Protein AF-A0AAD8K5L7-F1 (afdb_monomer)

Secondary structure (DSSP, 8-state):
-------EEEE---TT-S---EEEE-TTTEEEEEEEE-SSEEEEEEEETT--SEEEEEEE----SHHHHTT-

Radius of gyration: 1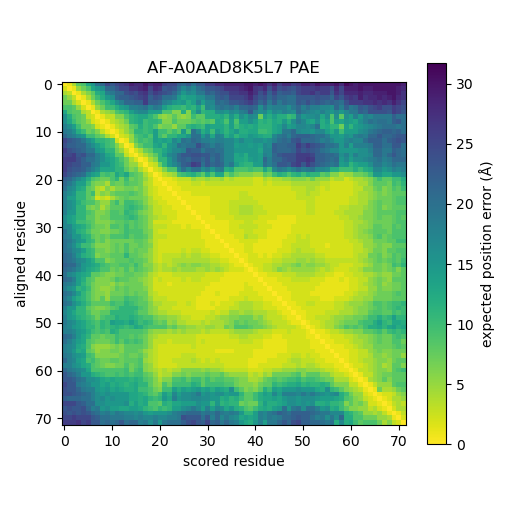5.01 Å; Cα contacts (8 Å, |Δi|>4): 112; chains: 1; bounding box: 35×20×53 Å

Solvent-accessible surface area (backbone atoms only — not comparable to full-atom values): 4600 Å² total; per-residue (Å²): 136,86,79,79,80,69,66,44,77,47,76,43,82,20,82,90,52,102,81,49,60,72,53,76,48,48,58,88,47,42,47,77,75,46,77,49,80,44,80,47,35,39,38,38,33,24,32,41,75,93,50,96,56,78,47,77,50,72,50,72,54,77,65,83,50,74,83,50,51,78,76,108

Structure (mmCIF, N/CA/C/O backbone):
data_AF-A0AAD8K5L7-F1
#
_entry.id   AF-A0AAD8K5L7-F1
#
loop_
_atom_site.group_PDB
_atom_site.id
_atom_site.type_symbol
_atom_site.label_atom_id
_atom_site.label_alt_id
_atom_site.label_comp_id
_atom_site.label_asym_id
_atom_site.label_entity_id
_atom_site.label_seq_id
_atom_site.pdbx_PDB_ins_code
_atom_site.Cartn_x
_atom_site.Cartn_y
_atom_site.Cartn_z
_atom_site.occupancy
_atom_site.B_iso_or_equiv
_atom_site.auth_seq_id
_atom_site.auth_comp_id
_atom_site.auth_asym_id
_atom_site.auth_atom_id
_atom_site.pdbx_PDB_model_num
ATOM 1 N N . MET A 1 1 ? 3.654 13.828 29.174 1.00 40.44 1 MET A N 1
ATOM 2 C CA . MET A 1 1 ? 3.620 12.475 28.577 1.00 40.44 1 MET A CA 1
ATOM 3 C C . MET A 1 1 ? 3.822 12.619 27.079 1.00 40.44 1 MET A C 1
ATOM 5 O O . MET A 1 1 ? 2.931 13.104 26.399 1.00 40.44 1 MET A O 1
ATOM 9 N N . SER A 1 2 ? 5.028 12.327 26.592 1.00 41.56 2 SER A N 1
ATOM 10 C CA . SER A 1 2 ? 5.355 12.388 25.163 1.00 41.56 2 SER A CA 1
ATOM 11 C C . SER A 1 2 ? 4.846 11.107 24.501 1.00 41.56 2 SER A C 1
ATOM 13 O O . SER A 1 2 ? 5.375 10.031 24.766 1.00 41.56 2 SER A O 1
ATOM 15 N N . SER A 1 3 ? 3.773 11.202 23.713 1.00 47.25 3 SER A N 1
ATOM 16 C CA . SER A 1 3 ? 3.313 10.096 22.871 1.00 47.25 3 SER A CA 1
ATOM 17 C C . SER A 1 3 ? 4.309 9.933 21.728 1.00 47.25 3 SER A C 1
ATOM 19 O O . SER A 1 3 ? 4.330 10.749 20.807 1.00 47.25 3 SER A O 1
ATOM 21 N N . SER A 1 4 ? 5.139 8.893 21.788 1.00 44.53 4 SER A N 1
ATOM 22 C CA . SER A 1 4 ? 5.965 8.483 20.654 1.00 44.53 4 SER A CA 1
ATOM 23 C C . SER A 1 4 ? 5.033 8.105 19.499 1.00 44.53 4 SER A C 1
ATOM 25 O O . SER A 1 4 ? 4.360 7.077 19.555 1.00 44.53 4 SER A O 1
ATOM 27 N N . LYS A 1 5 ? 4.917 8.968 18.483 1.00 45.94 5 LYS A N 1
ATOM 28 C CA . LYS A 1 5 ? 4.190 8.648 17.250 1.00 45.94 5 LYS A CA 1
ATOM 29 C C . LYS A 1 5 ? 4.998 7.585 16.512 1.00 45.94 5 LYS A C 1
ATOM 31 O O . LYS A 1 5 ? 6.039 7.885 15.934 1.00 45.94 5 LYS A O 1
ATOM 36 N N . SER A 1 6 ? 4.566 6.331 16.605 1.00 50.78 6 SER A N 1
ATOM 37 C CA . SER A 1 6 ? 5.242 5.219 15.944 1.00 50.78 6 SER A CA 1
ATOM 38 C C . SER A 1 6 ? 4.868 5.222 14.463 1.00 50.78 6 SER A C 1
ATOM 40 O O . SER A 1 6 ? 3.868 4.639 14.064 1.00 50.78 6 SER A O 1
ATOM 42 N N . SER A 1 7 ? 5.635 5.931 13.638 1.00 52.31 7 SER A N 1
ATOM 43 C CA . SER A 1 7 ? 5.481 5.876 12.182 1.00 52.31 7 SER A CA 1
ATOM 44 C C . SER A 1 7 ? 5.888 4.490 11.687 1.00 52.31 7 SER A C 1
ATOM 46 O O . SER A 1 7 ? 7.021 4.059 11.910 1.00 52.31 7 SER A O 1
ATOM 48 N N . THR A 1 8 ? 4.987 3.786 10.999 1.00 60.41 8 THR A N 1
ATOM 49 C CA . THR A 1 8 ? 5.343 2.512 10.369 1.00 60.41 8 THR A CA 1
ATOM 50 C C . THR A 1 8 ? 6.019 2.805 9.039 1.00 60.41 8 THR A C 1
ATOM 52 O O . THR A 1 8 ? 5.414 3.366 8.124 1.00 60.41 8 THR A O 1
ATOM 55 N N . ILE A 1 9 ? 7.294 2.428 8.940 1.00 58.78 9 ILE A N 1
ATOM 56 C CA . ILE A 1 9 ? 8.047 2.465 7.690 1.00 58.78 9 ILE A CA 1
ATOM 57 C C . ILE A 1 9 ? 7.894 1.110 7.020 1.00 58.78 9 ILE A C 1
ATOM 59 O O . ILE A 1 9 ? 8.484 0.128 7.470 1.00 58.78 9 ILE A O 1
ATOM 63 N N . MET A 1 10 ? 7.125 1.048 5.935 1.00 60.19 10 MET A N 1
ATOM 64 C CA . MET A 1 10 ? 7.088 -0.153 5.117 1.00 60.19 10 MET A CA 1
ATOM 65 C C . MET A 1 10 ? 7.943 0.045 3.874 1.00 60.19 10 MET A C 1
ATOM 67 O O . MET A 1 10 ? 7.575 0.750 2.932 1.00 60.19 10 MET A O 1
ATOM 71 N N . THR A 1 11 ? 9.100 -0.610 3.876 1.00 52.47 11 THR A N 1
ATOM 72 C CA . THR A 1 11 ? 9.967 -0.690 2.708 1.00 52.47 11 THR A CA 1
ATOM 73 C C . THR A 1 11 ? 9.565 -1.897 1.859 1.00 52.47 11 THR A C 1
ATOM 75 O O . THR A 1 11 ? 9.441 -3.043 2.313 1.00 52.47 11 THR A O 1
ATOM 78 N N . GLY A 1 12 ? 9.288 -1.647 0.585 1.00 48.56 12 GLY A N 1
ATOM 79 C CA . GLY A 1 12 ? 9.262 -2.688 -0.424 1.00 48.56 12 GLY A CA 1
ATOM 80 C C . GLY A 1 12 ? 10.627 -2.754 -1.075 1.00 48.56 12 GLY A C 1
ATOM 81 O O . GLY A 1 12 ? 10.976 -1.842 -1.813 1.00 48.56 12 GLY A O 1
ATOM 82 N N . LEU A 1 13 ? 11.391 -3.825 -0.842 1.00 45.16 13 LEU A N 1
ATOM 83 C CA . LEU A 1 13 ? 12.464 -4.166 -1.771 1.00 45.16 13 LEU A CA 1
ATOM 84 C C . LEU A 1 13 ? 11.783 -4.501 -3.104 1.00 45.16 13 LEU A C 1
ATOM 86 O O . LEU A 1 13 ? 11.283 -5.611 -3.285 1.00 45.16 13 LEU A O 1
ATOM 90 N N . SER A 1 14 ? 11.698 -3.526 -4.011 1.00 47.78 14 SER A N 1
ATOM 91 C CA . SER A 1 14 ? 11.467 -3.812 -5.425 1.00 47.78 14 SER A CA 1
ATOM 92 C C . SER A 1 14 ? 12.577 -4.771 -5.837 1.00 47.78 14 SER A C 1
ATOM 94 O O . SER A 1 14 ? 13.745 -4.493 -5.558 1.00 47.78 14 SER A O 1
ATOM 96 N N . VAL A 1 15 ? 12.224 -5.914 -6.413 1.00 50.00 15 VAL A N 1
ATOM 97 C CA . VAL A 1 15 ? 13.137 -7.034 -6.675 1.00 50.00 15 VAL A CA 1
ATOM 98 C C . VAL A 1 15 ? 14.501 -6.548 -7.212 1.00 50.00 15 VAL A C 1
ATOM 100 O O . VAL A 1 15 ? 14.623 -6.170 -8.375 1.00 50.00 15 VAL A O 1
ATOM 103 N N . GLY A 1 16 ? 15.527 -6.540 -6.350 1.00 46.84 16 GLY A N 1
ATOM 104 C CA . GLY A 1 16 ? 16.945 -6.463 -6.725 1.00 46.84 16 GLY A CA 1
ATOM 105 C C . GLY A 1 16 ? 17.565 -5.114 -7.132 1.00 46.84 16 GLY A C 1
ATOM 106 O O . GLY A 1 16 ? 18.657 -5.148 -7.694 1.00 46.84 16 GLY A O 1
ATOM 107 N N . LYS A 1 17 ? 16.964 -3.942 -6.876 1.00 50.34 17 LYS A N 1
ATOM 108 C CA . LYS A 1 17 ? 17.629 -2.639 -7.129 1.00 50.34 17 LYS A CA 1
ATOM 109 C C . LYS A 1 17 ? 17.519 -1.697 -5.931 1.00 50.34 17 LYS A C 1
ATOM 111 O O . LYS A 1 17 ? 16.488 -1.652 -5.271 1.00 50.34 17 LYS A O 1
ATOM 116 N N . SER A 1 18 ? 18.570 -0.917 -5.689 1.00 55.53 18 SER A N 1
ATOM 117 C CA . SER A 1 18 ? 18.717 0.088 -4.620 1.00 55.53 18 SER A CA 1
ATOM 118 C C . SER A 1 18 ? 17.743 1.282 -4.706 1.00 55.53 18 SER A C 1
ATOM 120 O O . SER A 1 18 ? 17.956 2.283 -4.034 1.00 55.53 18 SER A O 1
ATOM 122 N N . ASP A 1 19 ? 16.705 1.186 -5.537 1.00 60.50 19 ASP A N 1
ATOM 123 C CA . ASP A 1 19 ? 15.830 2.271 -6.002 1.00 60.50 19 ASP A CA 1
ATOM 124 C C . ASP A 1 19 ? 14.356 1.954 -5.670 1.00 60.50 19 ASP A C 1
ATOM 126 O O . ASP A 1 19 ? 13.460 1.985 -6.511 1.00 60.50 19 ASP A O 1
ATOM 130 N N . GLY A 1 20 ? 14.134 1.484 -4.440 1.00 71.31 20 GLY A N 1
ATOM 131 C CA . GLY A 1 20 ? 12.858 0.926 -3.996 1.00 71.31 20 GLY A CA 1
ATOM 132 C C . GLY A 1 20 ? 11.823 1.978 -3.592 1.00 71.31 20 GLY A C 1
ATOM 133 O O . GLY A 1 20 ? 12.148 3.099 -3.206 1.00 71.31 20 GLY A O 1
ATOM 134 N N . LEU A 1 21 ? 10.550 1.579 -3.605 1.00 78.94 21 LEU A N 1
ATOM 135 C CA . LEU A 1 21 ? 9.452 2.385 -3.073 1.00 78.94 21 LEU A CA 1
ATOM 136 C C . LEU A 1 21 ? 9.312 2.208 -1.556 1.00 78.94 21 LEU A C 1
ATOM 138 O O . LEU A 1 21 ? 9.354 1.093 -1.024 1.00 78.94 21 LEU A O 1
ATOM 142 N N . ILE A 1 22 ? 9.052 3.320 -0.869 1.00 84.50 22 ILE A N 1
ATOM 143 C CA . ILE A 1 22 ? 8.733 3.354 0.560 1.00 84.50 22 ILE A CA 1
ATOM 144 C C . ILE A 1 22 ? 7.356 3.987 0.733 1.00 84.50 22 ILE A C 1
ATOM 146 O O . ILE A 1 22 ? 7.055 5.005 0.115 1.00 84.50 22 ILE A O 1
ATOM 150 N N . SER A 1 23 ? 6.531 3.390 1.592 1.00 85.62 23 SER A N 1
ATOM 151 C CA . SER A 1 23 ? 5.273 3.985 2.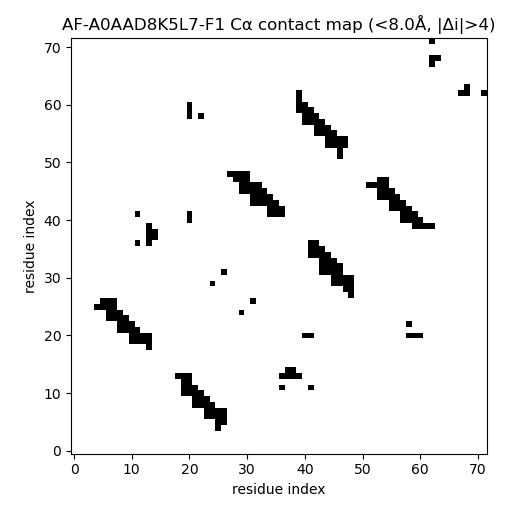036 1.00 85.62 23 SER A CA 1
ATOM 152 C C . SER A 1 23 ? 5.314 4.142 3.548 1.00 85.62 23 SER A C 1
ATOM 154 O O . SER A 1 23 ? 5.619 3.196 4.280 1.00 85.62 23 SER A O 1
ATOM 156 N N . LEU A 1 24 ? 5.067 5.372 3.991 1.00 89.00 24 LEU A N 1
ATOM 157 C CA . LEU A 1 24 ? 5.107 5.793 5.383 1.00 89.00 24 LEU A CA 1
ATOM 158 C C . LEU A 1 24 ? 3.703 6.188 5.806 1.00 89.00 24 LEU A C 1
ATOM 160 O O . LEU A 1 24 ? 3.082 7.027 5.154 1.00 89.00 24 LEU A O 1
ATOM 164 N N . TYR A 1 25 ? 3.217 5.610 6.897 1.00 88.62 25 TYR A N 1
ATOM 165 C CA . TYR A 1 25 ? 1.919 5.970 7.454 1.00 88.62 25 TYR A CA 1
ATOM 166 C C . TYR A 1 25 ? 1.880 5.747 8.968 1.00 88.62 25 TYR A C 1
ATOM 168 O O . TYR A 1 25 ? 2.696 5.016 9.540 1.00 88.62 25 TYR A O 1
ATOM 176 N N . ASP A 1 26 ? 0.927 6.410 9.620 1.00 89.75 26 ASP A N 1
ATOM 177 C CA . ASP A 1 26 ? 0.641 6.223 11.039 1.00 89.75 26 ASP A CA 1
ATOM 178 C C . ASP A 1 26 ? -0.288 5.003 11.210 1.00 89.75 26 ASP A C 1
ATOM 180 O O . ASP A 1 26 ? -1.415 5.031 10.705 1.00 89.75 26 ASP A O 1
ATOM 184 N N . PRO A 1 27 ? 0.145 3.931 11.899 1.00 89.94 27 PRO A N 1
ATOM 185 C CA . PRO A 1 27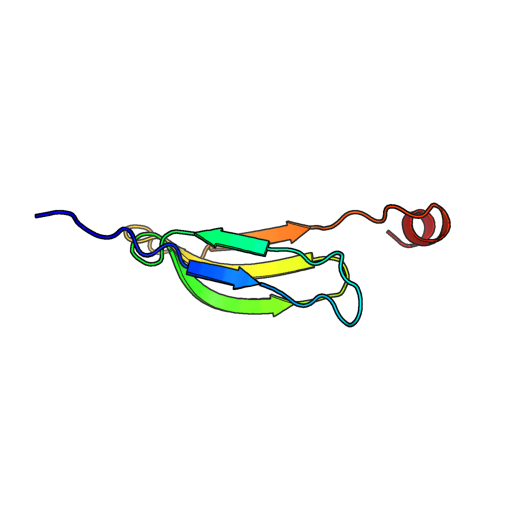 ? -0.658 2.727 12.095 1.00 89.94 27 PRO A CA 1
ATOM 186 C C . PRO A 1 27 ? -1.875 2.958 13.000 1.00 89.94 27 PRO A C 1
ATOM 188 O O . PRO A 1 27 ? -2.785 2.135 13.008 1.00 89.94 27 PRO A O 1
ATOM 191 N N . THR A 1 28 ? -1.911 4.060 13.759 1.00 90.88 28 THR A N 1
ATOM 192 C CA . THR A 1 28 ? -3.090 4.450 14.548 1.00 90.88 28 THR A CA 1
ATOM 193 C C . THR A 1 28 ? -4.188 5.073 13.684 1.00 90.88 28 THR A C 1
ATOM 195 O O . THR A 1 28 ? -5.337 5.145 14.112 1.00 90.88 28 THR A O 1
ATOM 198 N N . ILE A 1 29 ? -3.844 5.495 12.462 1.00 92.31 29 ILE A N 1
ATOM 199 C CA . ILE A 1 29 ? -4.769 6.085 11.490 1.00 92.31 29 ILE A CA 1
ATOM 200 C C . ILE A 1 29 ? -5.106 5.075 10.394 1.00 92.31 29 ILE A C 1
ATOM 202 O O . ILE A 1 29 ? -6.273 4.936 10.047 1.00 92.31 29 ILE A O 1
ATOM 206 N N . PHE A 1 30 ? -4.108 4.374 9.849 1.00 93.62 30 PHE A N 1
ATOM 207 C CA . PHE A 1 30 ? -4.278 3.435 8.743 1.00 93.62 30 PHE A CA 1
ATOM 208 C C . PHE A 1 30 ? -3.814 2.030 9.122 1.00 93.62 30 PHE A C 1
ATOM 210 O O . PHE A 1 30 ? -2.628 1.790 9.367 1.00 93.62 30 PHE A O 1
ATOM 217 N N . GLN A 1 31 ? -4.746 1.080 9.108 1.00 92.69 31 GLN A N 1
ATOM 218 C CA . GLN A 1 31 ? -4.462 -0.322 9.369 1.00 92.69 31 GLN A CA 1
ATOM 219 C C . GLN A 1 31 ? -4.357 -1.098 8.055 1.00 92.69 31 GLN A C 1
ATOM 221 O O . GLN A 1 31 ? -5.353 -1.375 7.382 1.00 92.69 31 GLN A O 1
ATOM 226 N N . THR A 1 32 ? -3.134 -1.479 7.694 1.00 92.38 32 THR A N 1
ATOM 227 C CA . THR A 1 32 ? -2.871 -2.267 6.485 1.00 92.38 32 THR A CA 1
ATOM 228 C C . THR A 1 32 ? -3.334 -3.711 6.651 1.00 92.38 32 THR A C 1
ATOM 230 O O . THR A 1 32 ? -2.922 -4.401 7.581 1.00 92.38 32 THR A O 1
ATOM 233 N N . LYS A 1 33 ? -4.140 -4.189 5.700 1.00 93.38 33 LYS A N 1
ATOM 234 C CA . LYS A 1 33 ? -4.630 -5.572 5.603 1.00 93.38 33 LYS A CA 1
ATOM 235 C C . LYS A 1 33 ? -3.810 -6.412 4.625 1.00 93.38 33 LYS A C 1
ATOM 237 O O . LYS A 1 33 ? -3.517 -7.572 4.897 1.00 93.38 33 LYS A O 1
ATOM 242 N N . ARG A 1 34 ? -3.437 -5.843 3.471 1.00 91.94 34 ARG A N 1
ATOM 243 C CA . ARG A 1 34 ? -2.689 -6.550 2.419 1.00 91.94 34 ARG A CA 1
ATOM 244 C C . ARG A 1 34 ? -1.686 -5.637 1.733 1.00 91.94 34 ARG A C 1
ATOM 246 O O . ARG A 1 34 ? -1.943 -4.455 1.531 1.00 91.94 34 ARG A O 1
ATOM 253 N N . ILE A 1 35 ? -0.557 -6.216 1.336 1.00 90.94 35 ILE A N 1
ATOM 254 C CA . ILE A 1 35 ? 0.507 -5.536 0.599 1.00 90.94 35 ILE A CA 1
ATOM 255 C C . ILE A 1 35 ? 0.829 -6.366 -0.641 1.00 90.94 35 ILE A C 1
ATOM 257 O O . ILE A 1 35 ? 1.038 -7.575 -0.541 1.00 90.94 35 ILE A O 1
ATOM 261 N N . VAL A 1 36 ? 0.884 -5.722 -1.803 1.00 89.19 36 VAL A N 1
ATOM 262 C CA . VAL A 1 36 ? 1.369 -6.309 -3.057 1.00 89.19 36 VAL A CA 1
ATOM 263 C C . VAL A 1 36 ? 2.541 -5.467 -3.541 1.00 89.19 36 VAL A C 1
ATOM 265 O O . VAL A 1 36 ? 2.431 -4.246 -3.640 1.00 89.19 36 VAL A O 1
ATOM 268 N N . LYS A 1 37 ? 3.672 -6.119 -3.808 1.00 83.94 37 LYS A N 1
ATOM 269 C CA . LYS A 1 37 ? 4.902 -5.476 -4.275 1.00 83.94 37 LYS A CA 1
ATOM 270 C C . LYS A 1 37 ? 5.224 -5.994 -5.668 1.00 83.94 37 LYS A C 1
ATOM 272 O O . LYS A 1 37 ? 5.206 -7.202 -5.883 1.00 83.94 37 LYS A O 1
ATOM 277 N N . ASP A 1 38 ? 5.539 -5.076 -6.564 1.00 82.75 38 ASP A N 1
ATOM 278 C CA . ASP A 1 38 ? 6.032 -5.345 -7.909 1.00 82.75 38 ASP A CA 1
ATOM 279 C C . ASP A 1 38 ? 7.304 -4.511 -8.150 1.00 82.75 38 ASP A C 1
ATOM 281 O O . ASP A 1 38 ? 7.748 -3.757 -7.279 1.00 82.75 38 ASP A O 1
ATOM 285 N N . ARG A 1 39 ? 7.919 -4.638 -9.327 1.00 77.88 39 ARG A N 1
ATOM 286 C CA . ARG A 1 39 ? 9.086 -3.850 -9.730 1.00 77.88 39 ARG A CA 1
ATOM 287 C C . ARG A 1 39 ? 8.788 -2.354 -9.733 1.00 77.88 39 ARG A C 1
ATOM 289 O O . ARG A 1 39 ? 9.622 -1.574 -9.294 1.00 77.88 39 ARG A O 1
ATOM 296 N N . ASN A 1 40 ? 7.605 -1.983 -10.215 1.00 82.19 40 ASN A N 1
ATOM 297 C CA . ASN A 1 40 ? 7.273 -0.589 -10.506 1.00 82.19 40 ASN A CA 1
ATOM 298 C C . ASN A 1 40 ? 6.159 -0.028 -9.625 1.00 82.19 40 ASN A C 1
ATOM 300 O O . ASN A 1 40 ? 5.784 1.133 -9.764 1.00 82.19 40 ASN A O 1
ATOM 304 N N . PHE A 1 41 ? 5.576 -0.832 -8.740 1.00 85.88 41 PHE A N 1
ATOM 305 C CA . PHE A 1 41 ? 4.565 -0.330 -7.825 1.00 85.88 41 PHE A CA 1
ATOM 306 C C . PHE A 1 41 ? 4.541 -1.100 -6.511 1.00 85.88 41 PHE A C 1
ATOM 308 O O . PHE A 1 41 ? 4.950 -2.256 -6.409 1.00 85.88 41 PHE A O 1
ATOM 315 N N . MET A 1 42 ? 3.989 -0.442 -5.502 1.00 89.00 42 MET A N 1
ATOM 316 C CA . MET A 1 42 ? 3.626 -1.040 -4.233 1.00 89.00 42 MET A CA 1
ATOM 317 C C . MET A 1 42 ? 2.193 -0.641 -3.900 1.00 89.00 42 MET A C 1
ATOM 319 O O . MET A 1 42 ? 1.882 0.543 -3.773 1.00 89.00 42 MET A O 1
ATOM 323 N N . LEU A 1 43 ? 1.325 -1.636 -3.761 1.00 91.62 43 LEU A N 1
ATOM 324 C CA . LEU A 1 43 ? -0.078 -1.470 -3.411 1.00 91.62 43 LEU A CA 1
ATOM 325 C C . LEU A 1 43 ? -0.298 -1.893 -1.960 1.00 91.62 43 LEU A C 1
ATOM 327 O O . LEU A 1 43 ? 0.027 -3.020 -1.587 1.00 91.62 43 LEU A O 1
ATOM 331 N N . LEU A 1 44 ? -0.886 -1.008 -1.165 1.00 94.06 44 LEU A N 1
ATOM 332 C CA . LEU A 1 44 ? -1.374 -1.290 0.175 1.00 94.06 44 LEU A CA 1
ATOM 333 C C . LEU A 1 44 ? -2.899 -1.253 0.137 1.00 94.06 44 LEU A C 1
ATOM 335 O O . LEU A 1 44 ? -3.489 -0.330 -0.414 1.00 94.06 44 LEU A O 1
ATOM 339 N N . MET A 1 45 ? -3.526 -2.260 0.723 1.00 95.25 45 MET A N 1
ATOM 340 C CA . MET A 1 45 ? -4.957 -2.305 0.990 1.00 95.25 45 MET A CA 1
ATOM 341 C C . MET A 1 45 ? -5.137 -2.284 2.496 1.00 95.25 45 MET A C 1
ATOM 343 O O . MET A 1 45 ? -4.474 -3.044 3.207 1.00 95.25 45 MET A O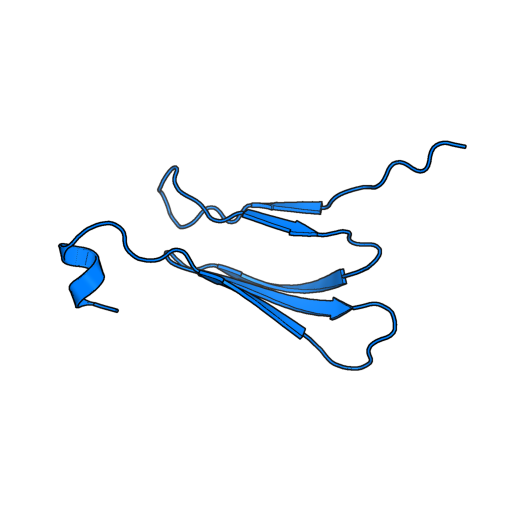 1
ATOM 347 N N . GLY A 1 46 ? -6.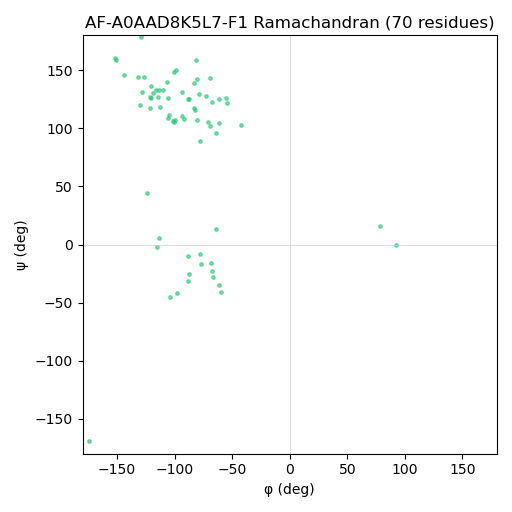029 -1.441 2.984 1.00 94.69 46 GLY A N 1
ATOM 348 C CA . GLY A 1 46 ? -6.303 -1.336 4.404 1.00 94.69 46 GLY A CA 1
ATOM 349 C C . GLY A 1 46 ? -7.455 -0.396 4.675 1.00 94.69 46 GLY A C 1
ATOM 350 O O . GLY A 1 46 ? -8.133 0.043 3.755 1.00 94.69 46 GLY A O 1
ATOM 351 N N . ASN A 1 47 ? -7.632 -0.055 5.938 1.00 95.69 47 ASN A N 1
ATOM 352 C CA . ASN A 1 47 ? -8.735 0.772 6.383 1.00 95.69 47 ASN A CA 1
ATOM 353 C C . ASN A 1 47 ? -8.222 1.967 7.187 1.00 95.69 47 ASN A C 1
ATOM 355 O O . ASN A 1 47 ? -7.226 1.859 7.906 1.00 95.69 47 ASN A O 1
ATOM 359 N N . VAL A 1 48 ? -8.895 3.106 7.037 1.00 94.56 48 VAL A N 1
ATOM 360 C CA . VAL A 1 48 ? -8.651 4.290 7.862 1.00 94.56 48 VAL A CA 1
ATOM 361 C C . VAL A 1 48 ? -9.615 4.255 9.032 1.00 94.56 48 VAL A C 1
ATOM 363 O O . VAL A 1 48 ? -10.813 4.088 8.829 1.00 94.56 48 VAL A O 1
ATOM 366 N N . HIS A 1 49 ? -9.108 4.450 10.244 1.00 90.62 49 HIS A N 1
ATOM 367 C CA . HIS A 1 49 ? -9.942 4.472 11.437 1.00 90.62 49 HIS A CA 1
ATOM 368 C C . HIS A 1 49 ? -11.076 5.505 11.298 1.00 90.62 49 HIS A C 1
ATOM 370 O O . HIS A 1 49 ? -10.822 6.692 11.089 1.00 90.62 49 HIS A O 1
ATOM 376 N N . GLY A 1 50 ? -12.325 5.047 11.412 1.00 89.81 50 GLY A N 1
ATOM 377 C CA . GLY A 1 50 ? -13.524 5.871 11.214 1.00 89.81 50 GLY A CA 1
ATOM 378 C C . GLY A 1 50 ? -14.095 5.866 9.790 1.00 89.81 50 GLY A C 1
ATOM 379 O O . GLY A 1 50 ? -15.116 6.507 9.556 1.00 89.81 50 GLY A O 1
ATOM 380 N N . CYS A 1 51 ? -13.481 5.143 8.853 1.00 90.62 51 CYS A N 1
ATOM 3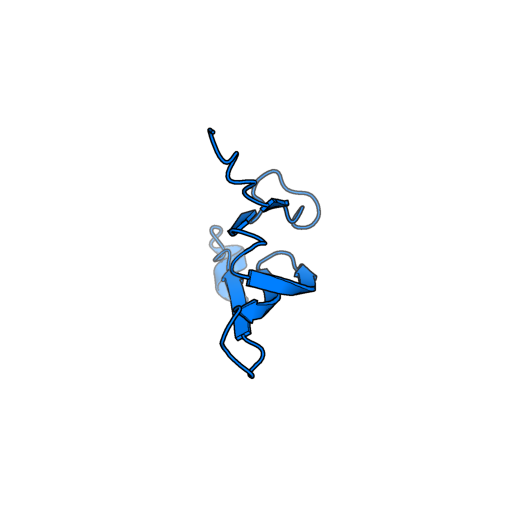81 C CA . CYS A 1 51 ? -14.070 4.807 7.558 1.00 90.62 51 CYS A CA 1
ATOM 382 C C . CYS A 1 51 ? -14.468 3.326 7.561 1.00 90.62 51 CYS A C 1
ATOM 384 O O . CYS A 1 51 ? -13.702 2.504 8.045 1.00 90.62 51 CYS A O 1
ATOM 386 N N . ASP A 1 52 ? -15.614 2.959 6.989 1.00 89.94 52 ASP A N 1
ATOM 387 C CA . ASP A 1 52 ? -16.040 1.545 6.916 1.00 89.94 52 ASP A CA 1
ATOM 388 C C . ASP A 1 52 ? -15.522 0.823 5.661 1.00 89.94 52 ASP A C 1
ATOM 390 O O . ASP A 1 52 ? -15.608 -0.400 5.541 1.00 89.94 52 ASP A O 1
ATOM 394 N N . GLU A 1 53 ? -14.952 1.574 4.722 1.00 94.88 53 GLU A N 1
ATOM 395 C CA . GLU A 1 53 ? -14.485 1.059 3.438 1.00 94.88 53 GLU A CA 1
ATOM 396 C C . GLU A 1 53 ? -12.977 0.793 3.436 1.00 94.88 53 GLU A C 1
ATOM 398 O O . GLU A 1 53 ? -12.187 1.460 4.114 1.00 94.88 53 GLU A O 1
ATOM 403 N N . ASP A 1 54 ? -12.563 -0.190 2.637 1.00 94.69 54 ASP A N 1
ATOM 404 C CA . ASP A 1 54 ? -11.150 -0.416 2.369 1.00 94.69 54 ASP A CA 1
ATOM 405 C C . ASP A 1 54 ? -10.635 0.583 1.336 1.00 94.69 54 ASP A C 1
ATOM 407 O O . ASP A 1 54 ? -11.184 0.728 0.244 1.00 94.69 54 ASP A O 1
ATOM 411 N N . ILE A 1 55 ? -9.521 1.227 1.667 1.00 94.94 55 ILE A N 1
ATOM 412 C CA . ILE A 1 55 ? -8.792 2.102 0.762 1.00 94.94 55 ILE A CA 1
ATOM 413 C C . ILE A 1 55 ? -7.585 1.382 0.163 1.00 94.94 55 ILE A C 1
ATOM 415 O O . ILE A 1 55 ? -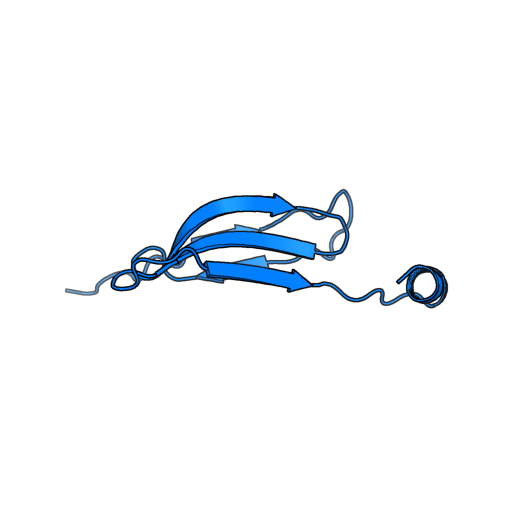6.938 0.527 0.781 1.00 94.94 55 ILE A O 1
ATOM 419 N N . LEU A 1 56 ? -7.266 1.774 -1.067 1.00 94.56 56 LEU A N 1
ATOM 420 C CA . LEU A 1 56 ? -6.119 1.289 -1.817 1.00 94.56 56 LEU A CA 1
ATOM 421 C C . LEU A 1 56 ? -5.112 2.419 -2.001 1.00 94.56 56 LEU A C 1
ATOM 423 O O . LEU A 1 56 ? -5.396 3.417 -2.657 1.00 94.56 56 LEU A O 1
ATOM 427 N N . ILE A 1 57 ? -3.909 2.237 -1.468 1.00 93.25 57 ILE A N 1
ATOM 428 C CA . ILE A 1 57 ? -2.793 3.168 -1.632 1.00 93.25 57 ILE A CA 1
ATOM 429 C C . ILE A 1 57 ? -1.803 2.535 -2.605 1.00 93.25 57 ILE A C 1
ATOM 431 O O . ILE A 1 57 ? -1.128 1.561 -2.268 1.00 93.25 57 ILE A O 1
ATOM 435 N N . ARG A 1 58 ? -1.710 3.072 -3.825 1.00 91.31 58 ARG A N 1
ATOM 436 C CA . ARG A 1 58 ? -0.748 2.619 -4.838 1.00 91.31 58 ARG A CA 1
ATOM 437 C C . ARG A 1 58 ? 0.389 3.626 -4.967 1.00 91.31 58 ARG A C 1
ATOM 439 O O . ARG A 1 58 ? 0.207 4.714 -5.496 1.00 91.31 58 ARG A O 1
ATOM 446 N N . ASN A 1 59 ? 1.575 3.225 -4.537 1.00 88.19 59 ASN A N 1
ATOM 447 C CA . ASN A 1 59 ? 2.814 3.943 -4.798 1.00 88.19 59 ASN A CA 1
ATOM 448 C C . ASN A 1 59 ? 3.359 3.437 -6.134 1.00 88.19 59 ASN A C 1
ATOM 450 O O . ASN A 1 59 ? 3.507 2.227 -6.298 1.00 88.19 59 ASN A O 1
ATOM 454 N N . VAL A 1 60 ? 3.619 4.326 -7.089 1.00 87.19 60 VAL A N 1
ATOM 455 C CA . VAL A 1 60 ? 4.093 3.960 -8.432 1.00 87.19 60 VAL A CA 1
ATOM 456 C C . VAL A 1 60 ? 5.463 4.576 -8.659 1.00 87.19 60 VAL A C 1
ATOM 458 O O . VAL A 1 60 ? 5.658 5.769 -8.446 1.00 87.19 60 VAL A O 1
ATOM 461 N N . TYR A 1 61 ? 6.398 3.752 -9.110 1.00 82.88 61 TYR A N 1
ATOM 462 C CA . TYR A 1 61 ? 7.702 4.157 -9.596 1.00 82.88 61 TYR A CA 1
ATOM 463 C C . TYR A 1 61 ? 7.659 4.151 -11.121 1.00 82.88 61 TYR A C 1
ATOM 465 O O . TYR A 1 61 ? 7.609 3.093 -11.753 1.00 82.88 61 TYR A O 1
ATOM 473 N N . ALA A 1 62 ? 7.611 5.341 -11.717 1.00 79.19 62 ALA A N 1
ATOM 474 C CA . ALA A 1 62 ? 7.601 5.468 -13.166 1.00 79.19 62 ALA A CA 1
ATOM 475 C C . ALA A 1 62 ? 8.968 5.062 -13.751 1.00 79.19 62 ALA A C 1
ATOM 477 O O . ALA A 1 62 ? 10.004 5.388 -13.160 1.00 79.19 62 ALA A O 1
ATOM 478 N N . PRO A 1 63 ? 8.990 4.403 -14.921 1.00 74.06 63 PRO A N 1
ATOM 479 C CA . PRO A 1 63 ? 10.224 3.977 -15.567 1.00 74.06 63 PRO A CA 1
ATOM 480 C C . PRO A 1 63 ? 11.091 5.191 -15.911 1.00 74.06 63 PRO A C 1
ATOM 482 O O . PRO A 1 63 ? 10.662 6.122 -16.600 1.00 74.06 63 PRO A O 1
ATOM 485 N N . GLN A 1 64 ? 12.335 5.176 -15.439 1.00 72.56 64 GLN A N 1
ATOM 486 C CA . GLN A 1 64 ? 13.280 6.269 -15.675 1.00 72.56 64 GLN A CA 1
ATOM 487 C C . GLN A 1 64 ? 14.061 6.067 -16.982 1.00 72.56 64 GLN A C 1
ATOM 489 O O . GLN A 1 64 ? 14.375 7.039 -17.673 1.00 72.56 64 GLN A O 1
ATOM 494 N N . ALA A 1 65 ? 14.318 4.815 -17.378 1.00 72.31 65 ALA A N 1
ATOM 495 C CA . ALA A 1 65 ? 15.025 4.496 -18.615 1.00 72.31 65 ALA A CA 1
ATOM 496 C C . ALA A 1 65 ? 14.106 4.571 -19.846 1.00 72.31 65 ALA A C 1
ATOM 498 O O . ALA A 1 65 ? 12.950 4.152 -19.814 1.00 72.31 65 ALA A O 1
ATOM 499 N N . GLN A 1 66 ? 14.637 5.052 -20.975 1.00 67.12 66 GLN A N 1
ATOM 500 C CA . GLN A 1 66 ? 13.880 5.162 -22.229 1.00 67.12 66 GLN A CA 1
ATOM 501 C C . GLN A 1 66 ? 13.392 3.798 -22.746 1.00 67.12 66 GLN A C 1
ATOM 503 O O . GLN A 1 66 ? 12.285 3.705 -23.264 1.00 67.12 66 GLN A O 1
ATOM 508 N N . SER A 1 67 ? 14.175 2.735 -22.539 1.00 72.00 67 SER A N 1
ATOM 509 C CA . SER A 1 67 ? 13.793 1.356 -22.870 1.00 72.00 67 SER A CA 1
ATOM 510 C C . SER A 1 67 ? 12.631 0.827 -22.024 1.00 72.00 67 SER A C 1
ATOM 512 O O . SER A 1 67 ? 11.881 -0.025 -22.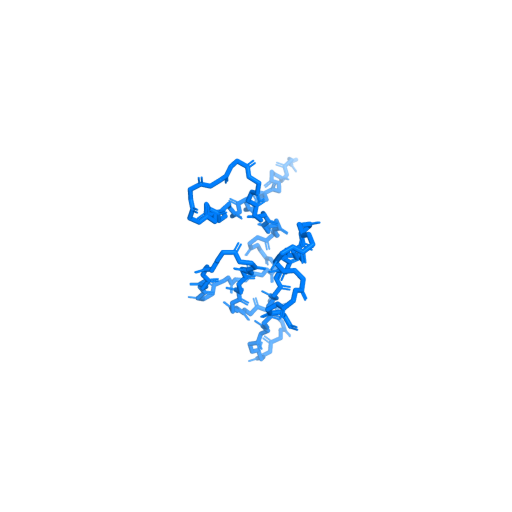487 1.00 72.00 67 SER A O 1
ATOM 514 N N . GLU A 1 68 ? 12.459 1.334 -20.802 1.00 66.75 68 GLU A N 1
ATOM 515 C CA . GLU A 1 68 ? 11.386 0.926 -19.891 1.00 66.75 68 GLU A CA 1
ATOM 516 C C . GLU A 1 68 ? 10.104 1.745 -20.120 1.00 66.75 68 GLU A C 1
ATOM 518 O O . GLU A 1 68 ? 9.012 1.243 -19.881 1.00 66.75 68 GLU A O 1
ATOM 523 N N . LYS A 1 69 ? 10.212 2.969 -20.659 1.00 64.94 69 LYS A N 1
ATOM 524 C CA . LYS A 1 69 ? 9.060 3.810 -21.042 1.00 64.94 69 LYS A CA 1
ATOM 525 C C . LYS A 1 69 ? 8.251 3.254 -22.217 1.00 64.94 69 LYS A C 1
ATOM 527 O O . LYS A 1 69 ? 7.091 3.610 -22.356 1.00 64.94 69 LYS A O 1
ATOM 532 N N . LEU A 1 70 ? 8.845 2.401 -23.055 1.00 61.72 70 LEU A N 1
ATOM 533 C CA . LEU A 1 70 ? 8.176 1.790 -24.216 1.00 61.72 70 LEU A CA 1
ATOM 534 C C . LEU A 1 70 ? 7.250 0.616 -23.847 1.00 61.72 70 LEU A C 1
ATOM 536 O O . LEU A 1 70 ? 6.555 0.099 -24.716 1.00 61.72 70 LEU A O 1
ATOM 540 N N . LEU A 1 71 ? 7.276 0.171 -22.587 1.00 57.66 71 LEU A N 1
ATOM 541 C CA . LEU A 1 71 ? 6.534 -0.992 -22.084 1.00 57.66 71 LEU A CA 1
ATOM 542 C C . LEU A 1 71 ? 5.443 -0.618 -21.064 1.00 57.66 71 LEU A C 1
ATOM 544 O O . LEU A 1 71 ? 4.853 -1.515 -20.462 1.00 57.66 71 LEU A O 1
ATOM 548 N N . PHE A 1 72 ? 5.219 0.679 -20.845 1.00 52.22 72 PHE A N 1
ATOM 549 C CA . PHE A 1 72 ? 4.203 1.219 -19.941 1.00 52.22 72 PHE A CA 1
ATOM 550 C C . PHE A 1 72 ? 2.967 1.706 -20.687 1.00 52.22 72 PHE A C 1
ATOM 552 O O . PHE A 1 72 ? 3.132 2.256 -21.799 1.00 52.22 72 PHE A O 1
#

Organism: Tagetes erecta (NCBI:txid13708)

pLDDT: mean 75.77, std 17.96, range [40.44, 95.69]

Mean predicted aligned error: 9.46 Å

Sequence (72 aa):
MSSSKSSTIMTGLSVGKSDGLISLYDPTIFQTKRIVKDRNFMLLMGNVHGCDEDILIRNVYAPQAQSEKLLF

Foldseek 3Di:
DDDPQDKDWDWDPAPPDPDTDIDIDRCQFWPWDDWDHHNFKIWTWTDGVPDPDIDIDIDGHDDPDPVRNVVD

Nearest PDB structures (foldseek):
  4p78-assembly1_D  TM=5.684E-01  e=1.966E+00  Yersinia pestis
  3puy-assembly1_B  TM=7.207E-01  e=4.140E+00  Escherichia coli K-12
  7ujl-assembly1_A  TM=4.421E-01  e=1.3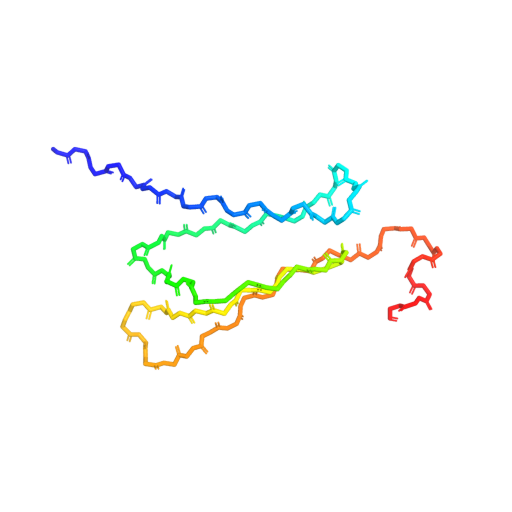17E+00  Lambdavirus lambda
  3hty-assembly4_D  TM=4.239E-01  e=1.394E+00  Bacteroides thetaiotaomicron VPI-5482